Protein AF-A0AB37UJL6-F1 (afdb_monomer_lite)

Foldseek 3Di:
DDDDDDDDDDDPPPPPPPPPPVVVPPPDPPPPPPPDDALQWDWDADPQFTKIWHDDPNDIDIDTQRDGDDPVVVVVVVVLRVVSSVCRVVVVHDPVCPVSHDPVVVVVQFAFPLRVLVVVLVVCVVPDDPVVSVVSVVVSVLCCVQRPRPTPVPDDPVNVVVSVD

Radius of gyration: 30.18 Å; chains: 1; bounding box: 91×76×56 Å

Sequence (165 aa):
MVFQHKSLIARNRVATAQVNELNRSSQSISQSRKKALKGTVVVQVFKDRLRLCWSYGSKRYFLYIGLPDSKVNRGVAERKARQIEGDIATENFDSTLKKYKFDSQLERERKSVVCIFQQFTQERAKGLYARSLEKYETTLNYLTQYFKDKLADTISASCAEQFAK

Organism: NCBI:txid388085

Secondary structure (DSSP, 8-state):
-------------SSSSSTTSTTSTTS------PPPPTT--EEEEETTEEEEEEEETTEEEEEEEEEES-HHHHHHHHHHHHHHHHHHHTT---TT-GGGS-HHHHHHH--BHHHHHHHHHHHHHTTS-HHHHHHHHHHHHHHHHHHTT-BGGG--HHHHHHH--

pLDDT: mean 80.75, std 18.49, range [37.16, 94.81]

InterPro domains:
  IPR022000 Min27-like integrase, DNA-binding domain [PF12167] (43-101)

Structure (mmCIF, N/CA/C/O backbone):
data_AF-A0AB37UJL6-F1
#
_entry.id   AF-A0AB37UJL6-F1
#
loop_
_atom_site.group_PDB
_atom_site.id
_atom_site.type_symbol
_atom_site.label_atom_id
_atom_site.label_alt_id
_atom_site.label_comp_id
_atom_site.label_asym_id
_atom_site.label_entity_id
_atom_site.label_seq_id
_atom_site.pdbx_PDB_ins_code
_atom_site.Cartn_x
_atom_site.Cartn_y
_atom_site.Cartn_z
_atom_site.occupancy
_atom_site.B_iso_or_equiv
_atom_site.auth_seq_id
_atom_site.auth_comp_id
_atom_site.auth_asym_id
_atom_site.auth_atom_id
_atom_site.pdbx_PDB_model_num
ATOM 1 N N . MET A 1 1 ? -65.018 -59.806 -17.173 1.00 38.22 1 MET A N 1
ATOM 2 C CA . MET A 1 1 ? -63.589 -59.960 -16.815 1.00 38.22 1 MET A CA 1
ATOM 3 C C . MET A 1 1 ? -63.014 -58.554 -16.675 1.00 38.22 1 MET A C 1
ATOM 5 O O . MET A 1 1 ? -63.103 -57.802 -17.627 1.00 38.22 1 MET A O 1
ATOM 9 N N . VAL A 1 2 ? -62.882 -58.041 -15.451 1.00 37.16 2 VAL A N 1
ATOM 10 C CA . VAL A 1 2 ? -61.673 -58.072 -14.596 1.00 37.16 2 VAL A CA 1
ATOM 11 C C . VAL A 1 2 ? -60.709 -56.905 -14.901 1.00 37.16 2 VAL A C 1
ATOM 13 O O . VAL A 1 2 ? -60.009 -56.917 -15.899 1.00 37.16 2 VAL A O 1
ATOM 16 N N . PHE A 1 3 ? -60.731 -55.937 -13.972 1.00 37.31 3 PHE A N 1
ATOM 17 C CA . PHE A 1 3 ? -59.641 -55.140 -13.377 1.00 37.31 3 PHE A CA 1
ATOM 18 C C . PHE A 1 3 ? -58.730 -54.193 -14.200 1.00 37.31 3 PHE A C 1
ATOM 20 O O . PHE A 1 3 ? -57.859 -54.635 -14.930 1.00 37.31 3 PHE A O 1
ATOM 27 N N . GLN A 1 4 ? -58.858 -52.895 -13.848 1.00 44.44 4 GLN A N 1
ATOM 28 C CA . GLN A 1 4 ? -57.829 -51.900 -13.437 1.00 44.44 4 GLN A CA 1
ATOM 29 C C . GLN A 1 4 ? -56.700 -51.516 -14.429 1.00 44.44 4 GLN A C 1
ATOM 31 O O . GLN A 1 4 ? -56.234 -52.319 -15.213 1.00 44.44 4 GLN A O 1
ATOM 36 N N . HIS A 1 5 ? -56.175 -50.285 -14.487 1.00 42.31 5 HIS A N 1
ATOM 37 C CA . HIS A 1 5 ? -55.758 -49.374 -13.415 1.00 42.31 5 HIS A CA 1
ATOM 38 C C . HIS A 1 5 ? -55.411 -47.982 -14.005 1.00 42.31 5 HIS A C 1
ATOM 40 O O . HIS A 1 5 ? -55.100 -47.884 -15.191 1.00 42.31 5 HIS A O 1
ATOM 46 N N . LYS A 1 6 ? -55.285 -46.983 -13.112 1.00 46.12 6 LYS A N 1
ATOM 47 C CA . LYS A 1 6 ? -54.649 -45.640 -13.235 1.00 46.12 6 LYS A CA 1
ATOM 48 C C . LYS A 1 6 ? -55.629 -44.485 -13.452 1.00 46.12 6 LYS A C 1
ATOM 50 O O . LYS A 1 6 ? -56.458 -44.534 -14.341 1.00 46.12 6 LYS A O 1
ATOM 55 N N . SER A 1 7 ? -55.528 -43.342 -12.787 1.00 41.06 7 SER A N 1
ATOM 56 C 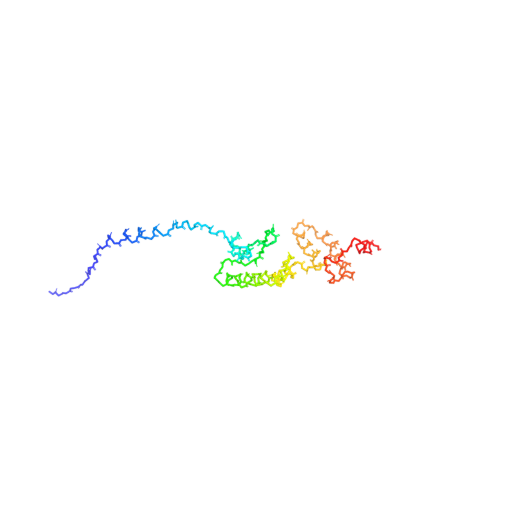CA . SER A 1 7 ? -54.903 -42.890 -11.538 1.00 41.06 7 SER A CA 1
ATOM 57 C C . SER A 1 7 ? -55.397 -41.446 -11.405 1.00 41.06 7 SER A C 1
ATOM 59 O O . SER A 1 7 ? -55.350 -40.701 -12.385 1.00 41.06 7 SER A O 1
ATOM 61 N N . LEU A 1 8 ? -55.880 -41.048 -10.227 1.00 46.72 8 LEU A N 1
ATOM 62 C CA . LEU A 1 8 ? -56.228 -39.658 -9.929 1.00 46.72 8 LEU A CA 1
ATOM 63 C C . LEU A 1 8 ? -54.998 -38.756 -10.103 1.00 46.72 8 LEU A C 1
ATOM 65 O O . LEU A 1 8 ? -53.947 -39.042 -9.533 1.00 46.72 8 LEU A O 1
ATOM 69 N N . ILE A 1 9 ? -55.161 -37.621 -10.786 1.00 42.00 9 ILE A N 1
ATOM 70 C CA . ILE A 1 9 ? -54.327 -36.434 -10.567 1.00 42.00 9 ILE A CA 1
ATOM 71 C C . ILE A 1 9 ? -55.268 -35.241 -10.408 1.00 42.00 9 ILE A C 1
ATOM 73 O O . ILE A 1 9 ? -55.771 -34.665 -11.374 1.00 42.00 9 ILE A O 1
ATOM 77 N N . ALA A 1 10 ? -55.525 -34.907 -9.145 1.00 43.66 10 ALA A N 1
ATOM 78 C CA . ALA A 1 10 ? -56.214 -33.700 -8.730 1.00 43.66 10 ALA A CA 1
ATOM 79 C C . ALA A 1 10 ? -55.375 -32.467 -9.102 1.00 43.66 10 ALA A C 1
ATOM 81 O O . ALA A 1 10 ? -54.202 -32.351 -8.743 1.00 43.66 10 ALA A O 1
ATOM 82 N N . ARG A 1 11 ? -55.987 -31.527 -9.822 1.00 42.25 11 ARG A N 1
ATOM 83 C CA . ARG A 1 11 ? -55.421 -30.206 -10.105 1.00 42.25 11 ARG A CA 1
ATOM 84 C C . ARG A 1 11 ? -55.653 -29.301 -8.891 1.00 42.25 11 ARG A C 1
ATOM 86 O O . ARG A 1 11 ? -56.693 -28.664 -8.804 1.00 42.25 11 ARG A O 1
ATOM 93 N N . ASN A 1 12 ? -54.683 -29.207 -7.985 1.00 43.31 12 ASN A N 1
ATOM 94 C CA . ASN A 1 12 ? -54.631 -28.123 -6.998 1.00 43.31 12 ASN A CA 1
ATOM 95 C C . ASN A 1 12 ? -53.780 -26.979 -7.560 1.00 43.31 12 ASN A C 1
ATOM 97 O O . ASN A 1 12 ? -52.555 -27.057 -7.592 1.00 43.31 12 ASN A O 1
ATOM 101 N N . ARG A 1 13 ? -54.442 -25.923 -8.047 1.00 50.03 13 ARG A N 1
ATOM 102 C CA . ARG A 1 13 ? -53.812 -24.762 -8.705 1.00 50.03 13 ARG A CA 1
ATOM 103 C C . ARG A 1 13 ? -54.098 -23.428 -7.998 1.00 50.03 13 ARG A C 1
ATOM 105 O O . ARG A 1 13 ? -54.091 -22.391 -8.646 1.00 50.03 13 ARG A O 1
ATOM 112 N N . VAL A 1 14 ? -54.362 -23.444 -6.687 1.00 51.28 14 VAL A N 1
ATOM 113 C CA . VAL A 1 14 ? -54.815 -22.241 -5.948 1.00 51.28 14 VAL A CA 1
ATOM 114 C C . VAL A 1 14 ? -54.067 -22.026 -4.617 1.00 51.28 14 VAL A C 1
ATOM 116 O O . VAL A 1 14 ? -54.573 -21.379 -3.716 1.00 51.28 14 VAL A O 1
ATOM 119 N N . ALA A 1 15 ? -52.843 -22.543 -4.464 1.00 48.94 15 ALA A N 1
ATOM 120 C CA . ALA A 1 15 ? -52.088 -22.436 -3.202 1.00 48.94 15 ALA A CA 1
ATOM 121 C C . ALA A 1 15 ? -50.688 -21.807 -3.339 1.00 48.94 15 ALA A C 1
ATOM 123 O O . ALA A 1 15 ? -49.821 -22.044 -2.505 1.00 48.94 15 ALA A O 1
ATOM 124 N N . THR A 1 16 ? -50.433 -21.014 -4.384 1.00 49.81 16 THR A N 1
ATOM 125 C CA . THR A 1 16 ? -49.113 -20.385 -4.610 1.00 49.81 16 THR A CA 1
ATOM 126 C C . THR A 1 16 ? -49.126 -18.857 -4.625 1.00 49.81 16 THR A C 1
ATOM 128 O O . THR A 1 16 ? -48.058 -18.255 -4.661 1.00 49.81 16 THR A O 1
ATOM 131 N N . ALA A 1 17 ? -50.293 -18.209 -4.534 1.00 45.34 17 ALA A N 1
ATOM 132 C CA . ALA A 1 17 ? -50.378 -16.745 -4.526 1.00 45.34 17 ALA A CA 1
ATOM 133 C C . ALA A 1 17 ? -50.240 -16.123 -3.120 1.00 45.34 17 ALA A C 1
ATOM 135 O O . ALA A 1 17 ? -49.715 -15.024 -2.997 1.00 45.34 17 ALA A O 1
ATOM 136 N N . GLN A 1 18 ? -50.628 -16.829 -2.049 1.00 46.03 18 GLN A N 1
ATOM 137 C CA . GLN A 1 18 ? -50.678 -16.238 -0.700 1.00 46.03 18 GLN A CA 1
ATOM 138 C C . GLN A 1 18 ? -49.332 -16.226 0.052 1.00 46.03 18 GLN A C 1
ATOM 140 O O . GLN A 1 18 ? -49.137 -15.428 0.963 1.00 46.03 18 GLN A O 1
ATOM 145 N N . VAL A 1 19 ? -48.381 -17.097 -0.304 1.00 48.69 19 VAL A N 1
ATOM 146 C CA . VAL A 1 19 ? -47.101 -17.233 0.428 1.00 48.69 19 VAL A CA 1
ATOM 147 C C . VAL A 1 19 ? -46.044 -16.197 0.032 1.00 48.69 19 VAL A C 1
ATOM 149 O O . VAL A 1 19 ? -45.060 -16.033 0.749 1.00 48.69 19 VAL A O 1
ATOM 152 N N . ASN A 1 20 ? -46.253 -15.450 -1.056 1.00 47.75 20 ASN A N 1
ATOM 153 C CA . ASN A 1 20 ? -45.293 -14.447 -1.533 1.00 47.75 20 ASN A CA 1
ATOM 154 C C . ASN A 1 20 ? -45.603 -13.004 -1.101 1.00 47.75 20 ASN A C 1
ATOM 156 O O . ASN A 1 20 ? -44.769 -12.124 -1.308 1.00 47.75 20 ASN A O 1
ATOM 160 N N . GLU A 1 21 ? -46.751 -12.743 -0.470 1.00 42.28 21 GLU A N 1
ATOM 161 C CA . GLU A 1 21 ? -47.113 -11.389 -0.016 1.00 42.28 21 GLU A CA 1
ATOM 162 C C . GLU A 1 21 ? -46.669 -11.083 1.422 1.00 42.28 21 GLU A C 1
ATOM 164 O O . GLU A 1 21 ? -46.465 -9.921 1.767 1.00 42.28 21 GLU A O 1
ATOM 169 N N . LEU A 1 22 ? -46.391 -12.100 2.244 1.00 46.00 22 LEU A N 1
ATOM 170 C CA . LEU A 1 22 ? -45.929 -11.908 3.627 1.00 46.00 22 LEU A CA 1
ATOM 171 C C . LEU A 1 22 ? -44.408 -11.737 3.770 1.00 46.00 22 LEU A C 1
ATOM 173 O O . LEU A 1 22 ? -43.944 -11.386 4.850 1.00 46.00 22 LEU A O 1
ATOM 177 N N . ASN A 1 23 ? -43.625 -11.932 2.701 1.00 44.19 23 ASN A N 1
ATOM 178 C CA . ASN A 1 23 ? -42.162 -11.777 2.742 1.00 44.19 23 ASN A CA 1
ATOM 179 C C . ASN A 1 23 ? -41.667 -10.440 2.150 1.00 44.19 23 ASN A C 1
ATOM 181 O O . ASN A 1 23 ? -40.465 -10.210 2.020 1.00 44.19 23 ASN A O 1
ATOM 185 N N . ARG A 1 24 ? -42.591 -9.539 1.780 1.00 40.50 24 ARG A N 1
ATOM 186 C CA . ARG A 1 24 ? -42.279 -8.208 1.221 1.00 40.50 24 ARG A CA 1
ATOM 187 C C . ARG A 1 24 ? -42.282 -7.090 2.268 1.00 40.50 24 ARG A C 1
ATOM 189 O O . ARG A 1 24 ? -41.814 -5.990 1.994 1.00 40.50 24 ARG A O 1
ATOM 196 N N . SER A 1 25 ? -42.766 -7.369 3.475 1.00 41.66 25 SER A N 1
ATOM 197 C CA . SER A 1 25 ? -42.945 -6.394 4.558 1.00 41.66 25 SER A CA 1
ATOM 198 C C . SER A 1 25 ? -41.727 -6.229 5.480 1.00 41.66 25 SER A C 1
ATOM 200 O O . SER A 1 25 ? -41.786 -5.447 6.424 1.00 41.66 25 SER A O 1
ATOM 202 N N . SER A 1 26 ? -40.596 -6.897 5.219 1.00 46.03 26 SER A N 1
ATOM 203 C CA . SER A 1 26 ? -39.416 -6.833 6.107 1.00 46.03 26 SER A CA 1
ATOM 204 C C . SER A 1 26 ? -38.272 -5.924 5.637 1.00 46.03 26 SER A C 1
ATOM 206 O O . SER A 1 26 ? -37.231 -5.881 6.290 1.00 46.03 26 SER A O 1
ATOM 208 N N . GLN A 1 27 ? -38.427 -5.155 4.556 1.00 47.75 27 GLN A N 1
ATOM 209 C CA . GLN A 1 27 ? -37.384 -4.228 4.093 1.00 47.75 27 GLN A CA 1
ATOM 210 C C . GLN A 1 27 ? -37.860 -2.773 4.069 1.00 47.75 27 GLN A C 1
ATOM 212 O O . GLN A 1 27 ? -38.206 -2.247 3.023 1.00 47.75 27 GLN A O 1
ATOM 217 N N . SER A 1 28 ? -37.826 -2.120 5.234 1.00 44.53 28 SER A N 1
ATOM 218 C CA . SER A 1 28 ? -37.094 -0.857 5.450 1.00 44.53 28 SER A CA 1
ATOM 219 C C . SER A 1 28 ? -37.380 -0.315 6.856 1.00 44.53 28 SER A C 1
ATOM 221 O O . SER A 1 28 ? -38.003 0.731 7.030 1.00 44.53 28 SER A O 1
ATOM 223 N N . ILE A 1 29 ? -36.896 -0.997 7.898 1.00 45.62 29 ILE A N 1
ATOM 224 C CA . ILE A 1 29 ? -36.683 -0.304 9.173 1.00 45.62 29 ILE A CA 1
ATOM 225 C C . ILE A 1 29 ? -35.499 0.628 8.915 1.00 45.62 29 ILE A C 1
ATOM 227 O O . ILE A 1 29 ? -34.339 0.217 8.973 1.00 45.62 29 ILE A O 1
ATOM 231 N N . SER A 1 30 ? -35.791 1.880 8.565 1.00 49.62 30 SER A N 1
ATOM 232 C CA . SER A 1 30 ? -34.822 2.968 8.565 1.00 49.62 30 SER A CA 1
ATOM 233 C C . SER A 1 30 ? -34.400 3.207 10.013 1.00 49.62 30 SER A C 1
ATOM 235 O O . SER A 1 30 ? -34.898 4.112 10.682 1.00 49.62 30 SER A O 1
ATOM 237 N N . GLN A 1 31 ? -33.521 2.348 10.535 1.00 54.97 31 GLN A N 1
ATOM 238 C CA . GLN A 1 31 ? -32.873 2.599 11.809 1.00 54.97 31 GLN A CA 1
ATOM 239 C C . GLN A 1 31 ? -32.147 3.932 11.660 1.00 54.97 31 GLN A C 1
ATOM 241 O O . GLN A 1 31 ? -31.222 4.067 10.851 1.00 54.97 31 GLN A O 1
ATOM 246 N N . SER A 1 32 ? -32.619 4.938 12.398 1.00 51.38 32 SER A N 1
ATOM 247 C CA . SER A 1 32 ? -31.922 6.205 12.527 1.00 51.38 32 SER A CA 1
ATOM 248 C C . SER A 1 32 ? -30.484 5.869 12.907 1.00 51.38 32 SER A C 1
ATOM 250 O O . SER A 1 32 ? -30.228 5.184 13.900 1.00 51.38 32 SER A O 1
ATOM 252 N N . ARG A 1 33 ? -29.530 6.238 12.044 1.00 60.53 33 ARG A N 1
ATOM 253 C CA . ARG A 1 33 ? -28.120 5.926 12.277 1.00 60.53 33 ARG A CA 1
ATOM 254 C C . ARG A 1 33 ? -27.698 6.706 13.512 1.00 60.53 33 ARG A C 1
ATOM 256 O O . ARG A 1 33 ? -27.346 7.881 13.407 1.00 60.53 33 ARG A O 1
ATOM 263 N N . LYS A 1 34 ? -27.767 6.069 14.685 1.00 64.69 34 LYS A N 1
ATOM 264 C CA . LYS A 1 34 ? -27.159 6.597 15.902 1.00 64.69 34 LYS A CA 1
ATOM 265 C C . LYS A 1 34 ? -25.710 6.899 15.541 1.00 64.69 34 LYS A C 1
ATOM 267 O O . LYS A 1 34 ? -25.009 6.041 15.001 1.00 64.69 34 LYS A O 1
ATOM 272 N N . LYS A 1 35 ? -25.309 8.159 15.718 1.00 61.75 35 LYS A N 1
ATOM 273 C CA . LYS A 1 35 ? -23.949 8.598 15.410 1.00 61.75 35 LYS A CA 1
ATOM 274 C C . LYS A 1 35 ? -23.004 7.705 16.210 1.00 61.75 35 LYS A C 1
ATOM 276 O O . LYS A 1 35 ? -23.192 7.554 17.414 1.00 61.75 35 LYS A O 1
ATOM 281 N N . ALA A 1 36 ? -22.054 7.077 15.522 1.00 64.44 36 ALA A N 1
ATOM 282 C CA . ALA A 1 36 ? -21.058 6.244 16.175 1.00 64.44 36 ALA A C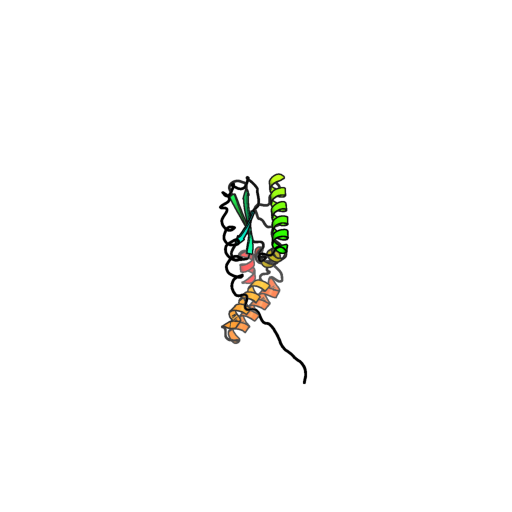A 1
ATOM 283 C C . ALA A 1 36 ? -20.345 7.074 17.251 1.00 64.44 36 ALA A C 1
ATOM 285 O O . ALA A 1 36 ? -20.045 8.253 17.027 1.00 64.44 36 ALA A O 1
ATOM 286 N N . LEU A 1 37 ? -20.128 6.470 18.418 1.00 68.19 37 LEU A N 1
ATOM 287 C CA . LEU A 1 37 ? -19.415 7.109 19.517 1.00 68.19 37 LEU A CA 1
ATOM 288 C C . LEU A 1 37 ? -17.983 7.441 19.063 1.00 68.19 37 LEU A C 1
ATOM 290 O O . LEU A 1 37 ? -17.438 6.837 18.134 1.00 68.19 37 LEU A O 1
ATOM 294 N N . LYS A 1 38 ? -17.374 8.456 19.682 1.00 70.50 38 LYS A N 1
ATOM 295 C CA . LYS A 1 38 ? -16.006 8.875 19.351 1.00 70.50 38 LYS A CA 1
ATOM 296 C C . LYS A 1 38 ? -15.060 7.683 19.556 1.00 70.50 38 LYS A C 1
ATOM 298 O O . LYS A 1 38 ? -15.063 7.092 20.627 1.00 70.50 38 LYS A O 1
ATOM 303 N N . GLY A 1 39 ? -14.276 7.336 18.534 1.00 77.44 39 GLY A N 1
ATOM 304 C CA . GLY A 1 39 ? -13.354 6.194 18.572 1.00 77.44 39 GLY A CA 1
ATOM 305 C C . GLY A 1 39 ? -13.932 4.846 18.124 1.00 77.44 39 GLY A C 1
ATOM 306 O O . GLY A 1 39 ? -13.153 3.918 17.951 1.00 77.44 39 GLY A O 1
ATOM 307 N N . THR A 1 40 ? -15.241 4.728 17.862 1.00 88.69 40 THR A N 1
ATOM 308 C CA . THR A 1 40 ? -15.828 3.485 17.323 1.00 88.69 40 THR A CA 1
ATOM 309 C C . THR A 1 40 ? -15.421 3.264 15.867 1.00 88.69 40 THR A C 1
ATOM 311 O O . THR A 1 40 ? -15.532 4.172 15.031 1.00 88.69 40 THR A O 1
ATOM 314 N N . VAL A 1 41 ? -15.004 2.039 15.548 1.00 93.19 41 VAL A N 1
ATOM 315 C CA . VAL A 1 41 ? -14.556 1.642 14.212 1.00 93.19 41 VAL A CA 1
ATOM 316 C C . VAL A 1 41 ? -15.633 0.825 13.518 1.00 93.19 41 VAL A C 1
ATOM 318 O O . VAL A 1 41 ? -15.969 -0.289 13.907 1.00 93.19 41 VAL A O 1
ATOM 321 N N . VAL A 1 42 ? -16.175 1.378 12.434 1.00 93.56 42 VAL A N 1
ATOM 322 C CA . VAL A 1 42 ? -17.262 0.752 11.678 1.00 93.56 42 VAL A CA 1
ATOM 323 C C . VAL A 1 42 ? -16.703 0.002 10.475 1.00 93.56 42 VAL A C 1
ATOM 325 O O . VAL A 1 42 ? -15.969 0.572 9.665 1.00 93.56 42 VAL A O 1
ATOM 328 N N . VAL A 1 43 ? -17.105 -1.261 10.322 1.00 94.12 43 VAL A N 1
ATOM 329 C CA . VAL A 1 43 ? -16.869 -2.049 9.106 1.00 94.12 43 VAL A CA 1
ATOM 330 C C . VAL A 1 43 ? -17.921 -1.672 8.060 1.00 94.12 43 VAL A C 1
ATOM 332 O O . VAL A 1 43 ? -19.121 -1.820 8.283 1.00 94.12 43 VAL A O 1
ATOM 335 N N . GLN A 1 44 ? -17.477 -1.179 6.909 1.00 93.06 44 GLN A N 1
ATOM 336 C CA . GLN A 1 44 ? -18.315 -0.773 5.785 1.00 93.06 44 GLN A CA 1
ATOM 337 C C . GLN A 1 44 ? -17.899 -1.522 4.515 1.00 93.06 44 GLN A C 1
ATOM 339 O O . GLN A 1 44 ? -16.717 -1.767 4.287 1.00 93.06 44 GLN A O 1
ATOM 344 N N . VAL A 1 45 ? -18.862 -1.830 3.648 1.00 92.69 45 VAL A N 1
ATOM 345 C CA . VAL A 1 45 ? -18.591 -2.315 2.288 1.00 92.69 45 VAL A CA 1
ATOM 346 C C . VAL A 1 45 ? -18.498 -1.120 1.336 1.00 92.69 45 VAL A C 1
ATOM 348 O O . VAL A 1 45 ? -19.370 -0.249 1.329 1.00 92.69 45 VAL A O 1
ATOM 351 N N . PHE A 1 46 ? -17.437 -1.059 0.536 1.00 91.38 46 PHE A N 1
ATOM 352 C CA . PHE A 1 46 ? -17.231 -0.056 -0.505 1.00 91.38 46 PHE A CA 1
ATOM 353 C C . PHE A 1 46 ? -16.688 -0.730 -1.765 1.00 91.38 46 PHE A C 1
ATOM 355 O O . PHE A 1 46 ? -15.609 -1.318 -1.721 1.00 91.38 46 PHE A O 1
ATOM 362 N N . LYS A 1 47 ? -17.419 -0.627 -2.886 1.00 89.75 47 LYS A N 1
ATOM 363 C CA . LYS A 1 47 ? -17.084 -1.305 -4.156 1.00 89.75 47 LYS A CA 1
ATOM 364 C C . LYS A 1 47 ? -16.784 -2.801 -3.945 1.00 89.75 47 LYS A C 1
ATOM 366 O O . LYS A 1 47 ? -15.696 -3.267 -4.273 1.00 89.75 47 LYS A O 1
ATOM 371 N N . ASP A 1 48 ? -17.710 -3.497 -3.281 1.00 89.12 48 ASP A N 1
ATOM 372 C CA . ASP A 1 48 ? -17.640 -4.933 -2.947 1.00 89.12 48 ASP A CA 1
ATOM 373 C C . ASP A 1 48 ? -16.448 -5.363 -2.076 1.00 89.12 48 ASP A C 1
ATOM 375 O O . ASP A 1 48 ? -16.161 -6.551 -1.927 1.00 89.12 48 ASP A O 1
ATOM 379 N N . ARG A 1 49 ? -15.752 -4.402 -1.457 1.00 92.12 49 ARG A N 1
ATOM 380 C CA . ARG A 1 49 ? -14.606 -4.642 -0.573 1.00 92.12 49 ARG A CA 1
ATOM 381 C C . ARG A 1 49 ? -14.839 -4.059 0.810 1.00 92.12 49 ARG A C 1
ATOM 383 O O . ARG A 1 49 ? -15.466 -3.012 0.966 1.00 92.12 49 ARG A O 1
ATOM 390 N N . LEU A 1 50 ? -14.287 -4.717 1.822 1.00 94.12 50 LEU A N 1
ATOM 391 C CA . LEU A 1 50 ? -14.375 -4.268 3.208 1.00 94.12 50 LEU A CA 1
ATOM 392 C C . LEU A 1 50 ? -13.420 -3.095 3.480 1.00 94.12 50 LEU A C 1
ATOM 394 O O . LEU A 1 50 ? -12.237 -3.113 3.115 1.00 94.12 50 LEU A O 1
ATOM 398 N N . ARG A 1 51 ? -13.948 -2.077 4.160 1.00 94.38 51 ARG A N 1
ATOM 399 C CA . ARG A 1 51 ? -13.252 -0.865 4.599 1.00 94.38 51 ARG A CA 1
ATOM 400 C C . ARG A 1 51 ? -13.632 -0.541 6.041 1.00 94.38 51 ARG A C 1
ATOM 402 O O . ARG A 1 51 ? -14.806 -0.563 6.391 1.00 94.38 51 ARG A O 1
ATOM 409 N N . LEU A 1 52 ? -12.649 -0.184 6.855 1.00 94.69 52 LEU A N 1
ATOM 410 C CA . LEU A 1 52 ? -12.854 0.354 8.196 1.00 94.69 52 LEU A CA 1
ATOM 411 C C . LEU A 1 52 ? -12.949 1.878 8.135 1.00 94.69 52 LEU A C 1
ATOM 413 O O . LEU A 1 52 ? -12.148 2.524 7.455 1.00 94.69 52 LEU A O 1
ATOM 417 N N . CYS A 1 53 ? -13.918 2.441 8.850 1.00 93.81 53 CYS A N 1
ATOM 418 C CA . CYS A 1 53 ? -14.198 3.874 8.903 1.00 93.81 53 CYS A CA 1
ATOM 419 C C . CYS A 1 53 ? -14.330 4.323 10.363 1.00 93.81 53 CYS A C 1
ATOM 421 O O . CYS A 1 53 ? -15.168 3.785 11.088 1.00 93.81 53 CYS A O 1
ATOM 423 N N . TRP A 1 54 ? -13.563 5.332 10.780 1.00 94.00 54 TRP A N 1
ATOM 424 C CA . TRP A 1 54 ? -13.660 5.900 12.130 1.00 94.00 54 TRP A CA 1
ATOM 425 C C . TRP A 1 54 ? -13.189 7.354 12.180 1.00 94.00 54 TRP A C 1
ATOM 427 O O . TRP A 1 54 ? -12.641 7.886 11.210 1.00 94.00 54 TRP A O 1
ATOM 437 N N . SER A 1 55 ? -13.414 7.999 13.322 1.00 91.06 55 SER A N 1
ATOM 438 C CA . SER A 1 55 ? -12.918 9.344 13.612 1.00 91.06 55 SER A CA 1
ATOM 439 C C . SER A 1 55 ? -12.139 9.339 14.922 1.00 91.06 55 SER A C 1
ATOM 441 O O . SER A 1 55 ? -12.634 8.846 15.936 1.00 91.06 55 SER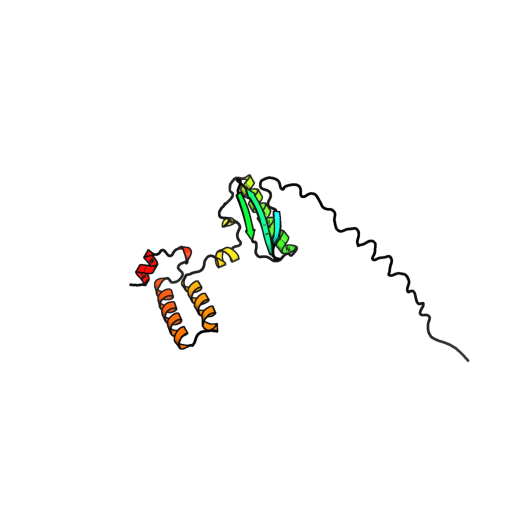 A O 1
ATOM 443 N N . TYR A 1 56 ? -10.948 9.933 14.906 1.00 90.19 56 TYR A N 1
ATOM 444 C CA . TYR A 1 56 ? -10.082 10.086 16.074 1.00 90.19 56 TYR A CA 1
ATOM 445 C C . TYR A 1 56 ? -9.317 11.415 15.983 1.00 90.19 56 TYR A C 1
ATOM 447 O O . TYR A 1 56 ? -8.869 11.795 14.904 1.00 90.19 56 TYR A O 1
ATOM 455 N N . GLY A 1 57 ? -9.214 12.158 17.091 1.00 86.56 57 GLY A N 1
ATOM 456 C CA . GLY A 1 57 ? -8.485 13.438 17.131 1.00 86.56 57 GLY A CA 1
ATOM 457 C C . GLY A 1 57 ? -8.926 14.464 16.074 1.00 86.56 57 GLY A C 1
ATOM 458 O O . GLY A 1 57 ? -8.085 15.045 15.397 1.00 86.56 57 GLY A O 1
ATOM 459 N N . SER A 1 58 ? -10.238 14.630 15.864 1.00 86.75 58 SER A N 1
ATOM 460 C CA . SER A 1 58 ? -10.818 15.531 14.845 1.00 86.75 58 SER A CA 1
ATOM 461 C C . SER A 1 58 ? -10.445 15.208 13.387 1.00 86.75 58 SER A C 1
ATOM 463 O O . SER A 1 58 ? -10.762 15.982 12.487 1.00 86.75 58 SER A O 1
ATOM 465 N N . LYS A 1 59 ? -9.834 14.045 13.126 1.00 90.38 59 LYS A N 1
ATOM 466 C CA . LYS A 1 59 ? -9.534 13.531 11.784 1.00 90.38 59 LYS A CA 1
ATOM 467 C C . LYS A 1 59 ? -10.358 12.279 11.495 1.00 90.38 59 LYS A C 1
ATOM 469 O O . LYS A 1 59 ? -10.633 11.471 12.385 1.00 90.38 59 LYS A O 1
ATOM 474 N N . ARG A 1 60 ? -10.764 12.125 10.233 1.00 91.88 60 ARG A N 1
ATOM 475 C CA . ARG A 1 60 ? -11.482 10.943 9.745 1.00 91.88 60 ARG A CA 1
ATOM 476 C C . ARG A 1 60 ? -10.499 9.998 9.065 1.00 91.88 60 ARG A C 1
ATOM 478 O O . ARG A 1 60 ? -9.768 10.420 8.173 1.00 91.88 60 ARG A O 1
ATOM 485 N N . TYR A 1 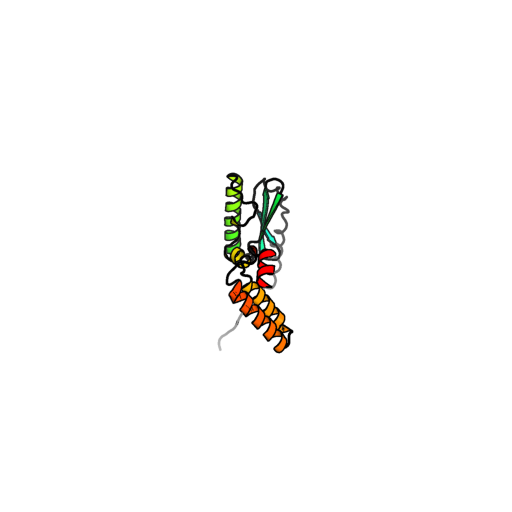61 ? -10.522 8.734 9.464 1.00 93.94 61 TYR A N 1
ATOM 486 C CA . TYR A 1 61 ? -9.632 7.700 8.951 1.00 93.94 61 TYR A CA 1
ATOM 487 C C . TYR A 1 61 ? -10.410 6.651 8.164 1.00 93.94 61 TYR A C 1
ATOM 489 O O . TYR A 1 61 ? -11.569 6.334 8.457 1.00 93.94 61 TYR A O 1
ATOM 497 N N . PHE A 1 62 ? -9.733 6.109 7.156 1.00 94.06 62 PHE A N 1
ATOM 498 C CA . PHE A 1 62 ? -10.226 5.029 6.320 1.00 94.06 62 PHE A CA 1
ATOM 499 C C . PHE A 1 62 ? -9.111 4.005 6.137 1.00 94.06 62 PHE A C 1
ATOM 501 O O . PHE A 1 62 ? -8.012 4.365 5.719 1.00 94.06 62 PHE A O 1
ATOM 508 N N . LEU A 1 63 ? -9.405 2.733 6.393 1.00 93.06 63 LEU A N 1
ATOM 509 C CA . LEU A 1 63 ? -8.479 1.635 6.121 1.00 93.06 63 LEU A CA 1
ATOM 510 C C . LEU A 1 63 ? -9.158 0.601 5.232 1.00 93.06 63 LEU A C 1
ATOM 512 O O . LEU A 1 63 ? -10.156 -0.007 5.612 1.00 93.06 63 LEU A O 1
ATOM 516 N N . TYR A 1 64 ? -8.617 0.405 4.034 1.00 92.12 64 TYR A N 1
ATOM 517 C CA . TYR A 1 64 ? -9.070 -0.645 3.131 1.00 92.12 64 TYR A CA 1
ATOM 518 C C . TYR A 1 64 ? -8.424 -1.966 3.534 1.00 92.12 64 TYR A C 1
ATOM 520 O O . TYR A 1 64 ? -7.206 -2.056 3.614 1.00 92.12 64 TYR A O 1
ATOM 528 N N . ILE A 1 65 ? -9.247 -2.984 3.770 1.00 89.50 65 ILE A N 1
ATOM 529 C CA . ILE A 1 65 ? -8.787 -4.342 4.100 1.00 89.50 65 ILE A CA 1
ATOM 530 C C . ILE A 1 65 ? -8.509 -5.122 2.806 1.00 89.50 65 ILE A C 1
ATOM 532 O O . ILE A 1 65 ? -7.719 -6.058 2.786 1.00 89.50 65 ILE A O 1
ATOM 536 N N . GLY A 1 66 ? -9.149 -4.732 1.699 1.00 83.56 66 GLY A N 1
ATOM 537 C CA . GLY A 1 66 ? -8.936 -5.342 0.386 1.00 83.56 66 GLY A CA 1
ATOM 538 C C . GLY A 1 66 ? -9.615 -6.702 0.204 1.00 83.56 66 GLY A C 1
ATOM 539 O O . GLY A 1 66 ? -9.602 -7.223 -0.909 1.00 83.56 66 GLY A O 1
ATOM 540 N N . LEU A 1 67 ? -10.258 -7.239 1.245 1.00 87.56 67 LEU A N 1
ATOM 541 C CA . LEU A 1 67 ? -11.017 -8.487 1.198 1.00 87.56 67 LEU A CA 1
ATOM 542 C C . LEU A 1 67 ? -12.449 -8.261 0.675 1.00 87.56 67 LEU A C 1
ATOM 544 O O . LEU A 1 67 ? -13.051 -7.232 1.007 1.00 87.56 67 LEU A O 1
ATOM 548 N N . PRO A 1 68 ? -13.007 -9.203 -0.112 1.00 91.75 68 PRO A N 1
ATOM 549 C CA . PRO A 1 68 ? -14.407 -9.158 -0.528 1.00 91.75 68 PRO A CA 1
ATOM 550 C C . PRO A 1 68 ? -15.348 -9.369 0.666 1.00 91.75 68 PRO A C 1
ATOM 552 O O . PRO A 1 68 ? -14.955 -9.997 1.658 1.00 91.75 68 PRO A O 1
ATOM 555 N N . ASP A 1 69 ? -16.585 -8.869 0.579 1.00 91.44 69 ASP A N 1
ATOM 556 C CA . ASP A 1 69 ? -17.585 -9.083 1.636 1.00 91.44 69 ASP A CA 1
ATOM 557 C C . ASP A 1 69 ? -17.974 -10.567 1.714 1.00 91.44 69 ASP A C 1
ATOM 559 O O . ASP A 1 69 ? -18.555 -11.148 0.804 1.00 91.44 69 ASP A O 1
ATOM 563 N N . SER A 1 70 ? -17.591 -11.197 2.818 1.00 93.69 70 SER A N 1
ATOM 564 C CA . SER A 1 70 ? -17.913 -12.575 3.175 1.00 93.69 70 SER A CA 1
ATOM 565 C C . SER A 1 70 ? -17.947 -12.653 4.693 1.00 93.69 70 SER A C 1
ATOM 567 O O . SER A 1 70 ? -17.231 -11.908 5.365 1.00 93.69 70 SER A O 1
ATOM 569 N N . LYS A 1 71 ? -18.742 -13.565 5.260 1.00 92.38 71 LYS A N 1
ATOM 570 C CA . LYS A 1 71 ? -18.894 -13.708 6.718 1.00 92.38 71 LYS A CA 1
ATOM 571 C C . LYS A 1 71 ? -17.544 -13.887 7.426 1.00 92.38 71 LYS A C 1
ATOM 573 O O . LYS A 1 71 ? -17.305 -13.271 8.461 1.00 92.38 71 LYS A O 1
ATOM 578 N N . VAL A 1 72 ? -16.645 -14.675 6.835 1.00 93.94 72 VAL A N 1
ATOM 579 C CA . VAL A 1 72 ? -15.293 -14.912 7.370 1.00 93.94 72 VAL A CA 1
ATOM 580 C C . VAL A 1 72 ? -14.452 -13.635 7.309 1.00 93.94 72 VAL A C 1
ATOM 582 O O . VAL A 1 72 ? -13.875 -13.218 8.311 1.00 93.94 72 VAL A O 1
ATOM 585 N N . ASN A 1 73 ? -14.444 -12.964 6.156 1.00 93.12 73 ASN A N 1
ATOM 586 C CA . ASN A 1 73 ? -13.674 -11.736 5.942 1.00 93.12 73 ASN A CA 1
ATOM 587 C C . ASN A 1 73 ? -14.178 -10.579 6.810 1.00 93.12 73 ASN A C 1
ATOM 589 O O . ASN A 1 73 ? -13.381 -9.770 7.282 1.00 93.12 73 ASN A O 1
ATOM 593 N N . ARG A 1 74 ? -15.488 -10.524 7.071 1.00 93.50 74 ARG A N 1
ATOM 594 C CA . ARG A 1 74 ? -16.091 -9.564 7.996 1.00 93.50 74 ARG A CA 1
ATOM 595 C C . ARG A 1 74 ? -15.617 -9.809 9.427 1.00 93.50 74 ARG A C 1
ATOM 597 O O . ARG A 1 74 ? -15.234 -8.854 10.088 1.00 93.50 74 ARG A O 1
ATOM 604 N N . GLY A 1 75 ? -15.507 -11.065 9.863 1.00 94.31 75 GLY A N 1
ATOM 605 C CA . GLY A 1 75 ? -14.902 -11.400 11.157 1.00 94.31 75 GLY A CA 1
ATOM 606 C C . GLY A 1 75 ? -13.431 -10.967 11.271 1.00 94.31 75 GLY A C 1
ATOM 607 O O . GLY A 1 75 ? -13.008 -10.461 12.312 1.00 94.31 75 GLY A O 1
ATOM 608 N N . VAL A 1 76 ? -12.650 -11.096 10.193 1.00 93.25 76 VAL A N 1
ATOM 609 C CA . VAL A 1 76 ? -11.267 -10.579 10.137 1.00 93.25 76 VAL A CA 1
ATOM 610 C C . VAL A 1 76 ? -11.248 -9.048 10.216 1.00 93.25 76 VAL A C 1
ATOM 612 O O . VAL A 1 76 ? -10.448 -8.477 10.962 1.00 93.25 76 VAL A O 1
ATOM 615 N N . ALA A 1 77 ? -12.151 -8.381 9.493 1.00 94.31 77 ALA A N 1
ATOM 616 C CA . ALA A 1 77 ? -12.303 -6.930 9.520 1.00 94.31 77 ALA A CA 1
ATOM 617 C C . ALA A 1 77 ? -12.675 -6.408 10.911 1.00 94.31 77 ALA A C 1
ATOM 619 O O . ALA A 1 77 ? -12.063 -5.461 11.396 1.00 94.31 77 ALA A O 1
ATOM 620 N N . GLU A 1 78 ? -13.628 -7.057 11.576 1.00 94.56 78 GLU A N 1
ATOM 621 C CA . GLU A 1 78 ? -14.045 -6.731 12.940 1.00 94.56 78 GLU A CA 1
ATOM 622 C C . GLU A 1 78 ? -12.914 -6.929 13.947 1.00 94.56 78 GLU A C 1
ATOM 624 O O . GLU A 1 78 ? -12.738 -6.110 14.845 1.00 94.56 78 GLU A O 1
ATOM 629 N N . ARG A 1 79 ? -12.099 -7.980 13.794 1.00 94.31 79 ARG A N 1
ATOM 630 C CA . ARG A 1 79 ? -10.923 -8.180 14.652 1.00 94.31 79 ARG A CA 1
ATOM 631 C C . ARG A 1 79 ? -9.945 -7.009 14.539 1.00 94.31 79 ARG A C 1
ATOM 633 O O . ARG A 1 79 ? -9.464 -6.520 15.556 1.00 94.31 79 ARG A O 1
ATOM 640 N N . LYS A 1 80 ? -9.680 -6.539 13.315 1.00 94.06 80 LYS A N 1
ATOM 641 C CA . LYS A 1 80 ? -8.848 -5.349 13.074 1.00 94.06 80 LYS A CA 1
ATOM 642 C C . LYS A 1 80 ? -9.506 -4.069 13.592 1.00 94.06 80 LYS A C 1
ATOM 644 O O . LYS A 1 80 ? -8.810 -3.226 14.146 1.00 94.06 80 LYS A O 1
ATOM 649 N N . ALA A 1 81 ? -10.827 -3.947 13.472 1.00 94.81 81 ALA A N 1
ATOM 650 C CA . ALA A 1 81 ? -11.578 -2.835 14.046 1.00 94.81 81 ALA A CA 1
ATOM 651 C C . ALA A 1 81 ? -11.389 -2.763 15.569 1.00 94.81 81 ALA A C 1
ATOM 653 O O . ALA A 1 81 ? -10.965 -1.727 16.069 1.00 94.81 81 ALA A O 1
ATOM 654 N N . ARG A 1 82 ? -11.564 -3.885 16.282 1.00 94.69 82 ARG A N 1
ATOM 655 C CA . ARG A 1 82 ? -11.343 -3.964 17.738 1.00 94.69 82 ARG A CA 1
ATOM 656 C C . ARG A 1 82 ? -9.901 -3.662 18.138 1.00 94.69 82 ARG A C 1
ATOM 658 O O . ARG A 1 82 ? -9.679 -3.040 19.169 1.00 94.69 82 ARG A O 1
ATOM 665 N N . GLN A 1 83 ? -8.922 -4.078 17.328 1.00 94.44 83 GLN A N 1
ATOM 666 C CA . GLN A 1 83 ? -7.515 -3.732 17.555 1.00 94.44 83 GLN A CA 1
ATOM 667 C C . GLN A 1 83 ? -7.316 -2.207 17.547 1.00 94.44 83 GLN A C 1
ATOM 669 O O . GLN A 1 83 ? -6.688 -1.668 18.452 1.00 94.44 83 GLN A O 1
ATOM 674 N N . ILE A 1 84 ? -7.890 -1.516 16.558 1.00 94.25 84 ILE A N 1
ATOM 675 C CA . ILE A 1 84 ? -7.819 -0.053 16.451 1.00 94.25 84 ILE A CA 1
ATOM 676 C C . ILE A 1 84 ? -8.567 0.619 17.609 1.00 94.25 84 ILE A C 1
ATOM 678 O O . ILE A 1 84 ? -8.061 1.582 18.174 1.00 94.25 84 ILE A O 1
ATOM 682 N N . GLU A 1 85 ? -9.749 0.120 17.976 1.00 94.12 85 GLU A N 1
ATOM 683 C CA . GLU A 1 85 ? -10.519 0.641 19.116 1.00 94.12 85 GLU A CA 1
ATOM 684 C C . GLU A 1 85 ? -9.734 0.527 20.429 1.00 94.12 85 GLU A C 1
ATOM 686 O O . GLU A 1 85 ? -9.686 1.489 21.194 1.00 94.12 85 GLU A O 1
ATOM 691 N N . GLY A 1 86 ? -9.069 -0.609 20.660 1.00 93.81 86 GLY A N 1
ATOM 692 C CA . GLY A 1 86 ? -8.190 -0.806 21.813 1.00 93.81 86 GLY A CA 1
ATOM 693 C C . GLY A 1 86 ? -7.006 0.161 21.817 1.00 93.81 86 GLY A C 1
ATOM 694 O O . GLY A 1 86 ? -6.765 0.829 22.817 1.00 93.81 86 GLY A O 1
ATOM 695 N N . ASP A 1 87 ? -6.319 0.313 20.682 1.00 93.31 87 ASP A N 1
ATOM 696 C CA . ASP A 1 87 ? -5.189 1.243 20.564 1.00 93.31 87 ASP A CA 1
ATOM 697 C C . ASP A 1 87 ? -5.613 2.715 20.734 1.00 93.31 87 ASP A C 1
ATOM 699 O O . ASP A 1 87 ? -4.849 3.516 21.271 1.00 93.31 87 ASP A O 1
ATOM 703 N N . ILE A 1 88 ? -6.835 3.080 20.328 1.00 92.62 88 ILE A N 1
ATOM 704 C CA . ILE A 1 88 ? -7.423 4.401 20.601 1.00 92.62 88 ILE A CA 1
ATOM 705 C C . ILE A 1 88 ? -7.689 4.582 22.099 1.00 92.62 88 ILE A C 1
ATOM 707 O O . ILE A 1 88 ? -7.400 5.649 22.635 1.00 92.62 88 ILE A O 1
ATOM 711 N N . ALA A 1 89 ? -8.226 3.562 22.773 1.00 91.00 89 ALA A N 1
ATOM 712 C CA . ALA A 1 89 ? -8.522 3.618 24.205 1.00 91.00 89 ALA A CA 1
ATOM 713 C C . ALA A 1 89 ? -7.253 3.710 25.072 1.00 91.00 89 ALA A C 1
ATOM 715 O O . ALA A 1 89 ? -7.287 4.324 26.133 1.00 91.00 89 ALA A O 1
ATOM 716 N N . THR A 1 90 ? -6.140 3.125 24.619 1.00 91.81 90 THR A N 1
ATOM 717 C CA . THR A 1 90 ? -4.829 3.171 25.296 1.00 91.81 90 THR A CA 1
ATOM 718 C C . THR A 1 90 ? -3.932 4.313 24.792 1.00 91.81 90 THR A C 1
ATOM 720 O O . THR A 1 90 ? -2.758 4.363 25.136 1.00 91.81 90 THR A O 1
ATOM 723 N N . GLU A 1 91 ? -4.443 5.213 23.945 1.00 88.56 91 GLU A N 1
ATOM 724 C CA . GLU A 1 91 ? -3.686 6.325 23.336 1.00 88.56 91 GLU A CA 1
ATOM 725 C C . GLU A 1 91 ? -2.451 5.905 22.501 1.00 88.56 91 GLU A C 1
ATOM 727 O O . GLU A 1 91 ? -1.671 6.745 22.059 1.00 88.56 91 GLU A O 1
ATOM 732 N N . ASN A 1 92 ? -2.309 4.617 22.177 1.00 91.25 92 ASN A N 1
ATOM 733 C CA . ASN A 1 92 ? -1.224 4.047 21.366 1.00 91.25 92 ASN A CA 1
ATOM 734 C C . ASN A 1 92 ? -1.588 3.966 19.867 1.00 91.25 92 ASN A C 1
ATOM 736 O O . ASN A 1 92 ? -1.145 3.081 19.124 1.00 91.25 92 ASN A O 1
ATOM 740 N N . PHE A 1 93 ? -2.469 4.855 19.412 1.00 91.38 93 PHE A N 1
ATOM 741 C CA . PHE A 1 93 ? -2.988 4.821 18.053 1.00 91.38 93 PHE A CA 1
ATOM 742 C C . PHE A 1 93 ? -1.953 5.317 17.030 1.00 91.38 93 PHE A C 1
ATOM 744 O O . PHE A 1 93 ? -1.621 6.501 16.970 1.00 91.38 93 PHE A O 1
ATOM 751 N N . ASP A 1 94 ? -1.511 4.418 16.146 1.00 91.00 94 ASP A N 1
ATOM 752 C CA . ASP A 1 94 ? -0.677 4.768 14.991 1.00 91.00 94 ASP A CA 1
ATOM 753 C C . ASP A 1 94 ? -1.480 5.495 13.893 1.00 91.00 94 ASP A C 1
ATOM 755 O O . ASP A 1 94 ? -2.199 4.883 13.095 1.00 91.00 94 ASP A O 1
ATOM 759 N N . SER A 1 95 ? -1.302 6.816 13.804 1.00 88.81 95 SER A N 1
ATOM 760 C CA . SER A 1 95 ? -1.935 7.654 12.774 1.00 88.81 95 SER A CA 1
ATOM 761 C C . SER A 1 95 ? -1.464 7.370 11.340 1.00 88.81 95 SER A C 1
ATOM 763 O O . SER A 1 95 ? -2.177 7.711 10.395 1.00 88.81 95 SER A O 1
ATOM 765 N N . THR A 1 96 ? -0.310 6.715 11.153 1.00 89.19 96 THR A N 1
ATOM 766 C CA . THR A 1 96 ? 0.202 6.339 9.821 1.00 89.19 96 THR A CA 1
ATOM 767 C C . THR A 1 96 ? -0.505 5.113 9.241 1.00 89.19 96 THR A C 1
ATOM 769 O O . THR A 1 96 ? -0.345 4.798 8.060 1.00 89.19 96 THR A O 1
ATOM 772 N N . LEU A 1 97 ? -1.302 4.425 10.067 1.00 90.50 97 LEU A N 1
ATOM 773 C CA . LEU A 1 97 ? -2.022 3.189 9.765 1.00 90.50 97 LEU A CA 1
ATOM 774 C C . LEU A 1 97 ? -1.135 1.996 9.376 1.00 90.50 97 LEU A C 1
ATOM 776 O O . LEU A 1 97 ? -1.672 0.928 9.067 1.00 90.50 97 LEU A O 1
ATOM 780 N N . LYS A 1 98 ? 0.197 2.138 9.394 1.00 87.19 98 LYS A N 1
ATOM 781 C CA . LYS A 1 98 ? 1.138 1.091 8.969 1.00 87.19 98 LYS A CA 1
ATOM 782 C C . LYS A 1 98 ? 0.991 -0.158 9.835 1.00 87.19 98 LYS A C 1
ATOM 784 O O . LYS A 1 98 ? 0.970 -1.256 9.288 1.00 87.19 98 LYS A O 1
ATOM 789 N N . LYS A 1 99 ? 0.773 0.013 11.144 1.00 89.31 99 LYS A N 1
ATOM 790 C CA . LYS A 1 99 ? 0.532 -1.080 12.108 1.00 89.31 99 LYS A CA 1
ATOM 791 C C . LYS A 1 99 ? -0.695 -1.943 11.776 1.00 89.31 99 LYS A C 1
ATOM 793 O O . LYS A 1 99 ? -0.740 -3.125 12.113 1.00 89.31 99 LYS A O 1
ATOM 798 N N . TYR A 1 100 ? -1.719 -1.358 11.155 1.00 91.06 100 TYR A N 1
ATOM 799 C CA . TYR A 1 100 ? -3.018 -2.017 10.974 1.00 91.06 100 TYR A CA 1
ATOM 800 C C . TYR A 1 100 ? -3.194 -2.665 9.602 1.00 91.06 100 TYR A C 1
ATOM 802 O O . TYR A 1 100 ? -4.106 -3.481 9.435 1.00 91.06 100 TYR A O 1
ATOM 810 N N . LYS A 1 101 ? -2.336 -2.325 8.632 1.00 88.75 101 LYS A N 1
ATOM 811 C CA . LYS A 1 101 ? -2.317 -2.954 7.307 1.00 88.75 101 LYS A CA 1
ATOM 812 C C . LYS A 1 101 ? -1.939 -4.435 7.419 1.00 88.75 101 LYS A C 1
ATOM 814 O O . LYS A 1 101 ? -1.290 -4.857 8.371 1.00 88.75 101 LYS A O 1
ATOM 819 N N . PHE A 1 102 ? -2.378 -5.233 6.449 1.00 86.19 102 PHE A N 1
ATOM 820 C CA . PHE A 1 102 ? -1.906 -6.612 6.315 1.00 86.19 102 PHE A CA 1
ATOM 821 C C . PHE A 1 102 ? -0.486 -6.628 5.764 1.00 86.19 102 PHE A C 1
ATOM 823 O O . PHE A 1 102 ? -0.158 -5.797 4.916 1.00 86.19 102 PHE A O 1
ATOM 830 N N . ASP A 1 103 ? 0.304 -7.626 6.155 1.00 81.50 103 ASP A N 1
ATOM 831 C CA . ASP A 1 103 ? 1.665 -7.811 5.641 1.00 81.50 103 ASP A CA 1
ATOM 832 C C . ASP A 1 103 ? 1.661 -7.891 4.115 1.00 81.50 103 ASP A C 1
ATOM 834 O O . ASP A 1 103 ? 2.390 -7.166 3.457 1.00 81.50 103 ASP A O 1
ATOM 838 N N . SER A 1 104 ? 0.710 -8.615 3.517 1.00 79.88 104 SER A N 1
ATOM 839 C CA . SER A 1 104 ? 0.546 -8.668 2.057 1.00 79.88 104 SER A CA 1
ATOM 840 C C . SER A 1 104 ? 0.319 -7.300 1.394 1.00 79.88 104 SER A C 1
ATOM 842 O O . SER A 1 104 ? 0.595 -7.125 0.207 1.00 79.88 104 SER A O 1
ATOM 844 N N . GLN A 1 105 ? -0.251 -6.336 2.123 1.00 80.62 105 GLN A N 1
ATOM 845 C CA . GLN A 1 105 ? -0.414 -4.967 1.638 1.00 80.62 105 GLN A CA 1
ATOM 846 C C . GLN A 1 105 ? 0.868 -4.156 1.841 1.00 80.62 105 GLN A C 1
ATOM 848 O O . GLN A 1 105 ? 1.240 -3.401 0.947 1.00 80.62 105 GLN A O 1
ATOM 853 N N . LEU A 1 106 ? 1.554 -4.337 2.970 1.00 79.62 106 LEU A N 1
ATOM 854 C CA . LEU A 1 106 ? 2.849 -3.710 3.224 1.00 79.62 106 LEU A CA 1
ATOM 855 C C . LEU A 1 106 ? 3.900 -4.175 2.208 1.00 79.62 106 LEU A C 1
ATOM 857 O O . LEU A 1 106 ? 4.580 -3.336 1.632 1.00 79.62 106 LEU A O 1
ATOM 861 N N . GLU A 1 107 ? 3.960 -5.468 1.898 1.00 79.56 107 GLU A N 1
ATOM 862 C CA . GLU A 1 107 ? 4.853 -6.032 0.876 1.00 79.56 107 GLU A CA 1
ATOM 863 C C . GLU A 1 107 ? 4.537 -5.502 -0.529 1.00 79.56 107 GLU A C 1
ATOM 865 O O . GLU A 1 107 ? 5.428 -5.276 -1.343 1.00 79.56 107 GLU A O 1
ATOM 870 N N . ARG A 1 108 ? 3.261 -5.222 -0.826 1.00 79.00 108 ARG A N 1
ATOM 871 C CA . ARG A 1 108 ? 2.884 -4.590 -2.100 1.00 79.00 108 ARG A CA 1
ATOM 872 C C . ARG A 1 108 ? 3.408 -3.158 -2.215 1.00 79.00 108 ARG A C 1
ATOM 874 O O . ARG A 1 108 ? 3.689 -2.716 -3.328 1.00 79.00 108 ARG A O 1
ATOM 881 N N . GLU A 1 109 ? 3.466 -2.441 -1.098 1.00 79.94 109 GLU A N 1
ATOM 882 C CA . GLU A 1 109 ? 3.973 -1.068 -1.017 1.00 79.94 109 GLU A CA 1
ATOM 883 C C . GLU A 1 109 ? 5.516 -1.057 -1.000 1.00 79.94 109 GLU A C 1
ATOM 885 O O . GLU A 1 109 ? 6.132 -0.207 -1.637 1.00 79.94 109 GLU A O 1
ATOM 890 N N . ARG A 1 110 ? 6.147 -2.052 -0.365 1.00 84.50 110 ARG A N 1
ATOM 891 C CA . ARG A 1 110 ? 7.606 -2.214 -0.260 1.00 84.50 110 ARG A CA 1
ATOM 892 C C . ARG A 1 110 ? 8.205 -2.903 -1.486 1.00 84.50 110 ARG A C 1
ATOM 894 O O . ARG A 1 110 ? 8.678 -4.033 -1.414 1.00 84.50 110 ARG A O 1
ATOM 901 N N . LYS A 1 111 ? 8.223 -2.212 -2.623 1.00 88.56 111 LYS A N 1
ATOM 902 C CA . LYS A 1 111 ? 8.888 -2.724 -3.832 1.00 88.56 111 LYS A CA 1
ATOM 903 C C . LYS A 1 111 ? 10.300 -2.173 -3.991 1.00 88.56 111 LYS A C 1
ATOM 905 O O . LYS A 1 111 ? 10.553 -0.988 -3.760 1.00 88.56 111 LYS A O 1
ATOM 910 N N . SER A 1 112 ? 11.215 -3.037 -4.430 1.00 92.94 112 SER A N 1
ATOM 911 C CA . SER A 1 112 ? 12.538 -2.612 -4.882 1.00 92.94 112 SER A CA 1
ATOM 912 C C . SER A 1 112 ? 12.437 -1.862 -6.209 1.00 92.94 112 SER A C 1
ATOM 914 O O . SER A 1 112 ? 11.505 -2.066 -6.993 1.00 92.94 112 SER A O 1
ATOM 916 N N . VAL A 1 113 ? 13.410 -0.999 -6.486 1.00 91.94 113 VAL A N 1
ATOM 917 C CA . VAL A 1 113 ? 13.432 -0.234 -7.745 1.00 91.94 113 VAL A CA 1
ATOM 918 C C . VAL A 1 113 ? 13.578 -1.128 -8.964 1.00 91.94 113 VAL A C 1
ATOM 920 O O . VAL A 1 113 ? 12.914 -0.893 -9.973 1.00 91.94 113 VAL A O 1
ATOM 923 N N . VAL A 1 114 ? 14.349 -2.206 -8.836 1.00 93.38 114 VAL A N 1
ATOM 924 C CA . VAL A 1 114 ? 14.467 -3.240 -9.867 1.00 93.38 114 VAL A CA 1
ATOM 925 C C . VAL A 1 114 ? 13.101 -3.866 -10.155 1.00 93.38 114 VAL A C 1
ATOM 927 O O . VAL A 1 114 ? 12.692 -3.931 -11.312 1.00 93.38 114 VAL A O 1
ATOM 930 N N . CYS A 1 115 ? 12.345 -4.237 -9.115 1.00 93.00 115 CYS A N 1
ATOM 931 C CA . CYS A 1 115 ? 11.011 -4.822 -9.269 1.00 93.00 115 CYS A CA 1
ATOM 932 C C . CYS A 1 115 ? 10.025 -3.851 -9.941 1.00 93.00 115 CYS A C 1
ATOM 934 O O . CYS A 1 115 ? 9.272 -4.248 -10.833 1.00 93.00 115 CYS A O 1
ATOM 936 N N . ILE A 1 116 ? 10.045 -2.569 -9.558 1.00 92.88 116 ILE A N 1
ATOM 937 C CA . ILE A 1 116 ? 9.191 -1.540 -10.174 1.00 92.88 116 ILE A CA 1
ATOM 938 C C . ILE A 1 116 ? 9.533 -1.370 -11.656 1.00 92.88 116 ILE A C 1
ATOM 940 O O . ILE A 1 116 ? 8.627 -1.342 -12.492 1.00 92.88 116 ILE A O 1
ATOM 944 N N . PHE A 1 117 ? 10.822 -1.280 -11.993 1.00 93.81 117 PHE A N 1
ATOM 945 C CA . PHE A 1 117 ? 11.257 -1.103 -13.377 1.00 93.81 117 PHE A CA 1
ATOM 946 C C . PHE A 1 117 ? 10.938 -2.333 -14.232 1.00 93.81 117 PHE A C 1
ATOM 948 O O . PHE A 1 117 ? 10.431 -2.199 -15.342 1.00 93.81 117 PHE A O 1
ATOM 955 N N . GLN A 1 118 ? 11.132 -3.536 -13.693 1.00 93.38 118 GLN A N 1
ATOM 956 C CA . GLN A 1 118 ? 10.748 -4.778 -14.360 1.00 93.38 118 GLN A CA 1
ATOM 957 C C . GLN A 1 118 ? 9.239 -4.829 -14.640 1.00 93.38 118 GLN A C 1
ATOM 959 O O . GLN A 1 118 ? 8.835 -5.141 -15.761 1.00 93.38 118 GLN A O 1
ATOM 964 N N . GLN A 1 119 ? 8.402 -4.473 -13.658 1.00 93.19 119 GLN A N 1
ATOM 965 C CA . GLN A 1 119 ? 6.949 -4.408 -13.841 1.00 93.19 119 GLN A CA 1
ATOM 966 C C . GLN A 1 119 ? 6.564 -3.381 -14.920 1.00 93.19 119 GLN A C 1
ATOM 968 O O . GLN A 1 119 ? 5.686 -3.641 -15.743 1.00 93.19 119 GLN A O 1
ATOM 973 N N . PHE A 1 120 ? 7.234 -2.227 -14.948 1.00 92.88 120 PHE A N 1
ATOM 974 C CA . PHE A 1 120 ? 7.046 -1.226 -15.997 1.00 92.88 120 PHE A CA 1
ATOM 975 C C . PHE A 1 120 ? 7.396 -1.780 -17.385 1.00 92.88 120 PHE A C 1
ATOM 977 O O . PHE A 1 120 ? 6.597 -1.646 -18.313 1.00 92.88 120 PHE A O 1
ATOM 984 N N . THR A 1 121 ? 8.545 -2.444 -17.526 1.00 92.56 121 THR A N 1
ATOM 985 C CA . THR A 1 121 ? 8.984 -3.035 -18.799 1.00 92.56 121 THR A CA 1
ATOM 986 C C . THR A 1 121 ? 8.003 -4.099 -19.291 1.00 92.56 121 THR A C 1
ATOM 988 O O . THR A 1 121 ? 7.656 -4.100 -20.469 1.00 92.56 121 THR A O 1
ATOM 991 N N . GLN A 1 122 ? 7.476 -4.944 -18.397 1.00 92.38 122 GLN A N 1
ATOM 992 C CA . GLN A 1 122 ? 6.462 -5.954 -18.736 1.00 92.38 122 GLN A CA 1
ATOM 993 C C . GLN A 1 122 ? 5.166 -5.335 -19.276 1.00 92.38 122 GLN A C 1
ATOM 995 O O . GLN A 1 122 ? 4.603 -5.825 -20.255 1.00 92.38 122 GLN A O 1
ATOM 1000 N N . GLU A 1 123 ? 4.691 -4.243 -18.673 1.00 92.81 123 GLU A N 1
ATOM 1001 C CA . GLU A 1 123 ? 3.503 -3.539 -19.167 1.00 92.81 123 GLU A CA 1
ATOM 1002 C C . GLU A 1 123 ? 3.753 -2.869 -20.524 1.00 92.81 123 GLU A C 1
ATOM 1004 O O . GLU A 1 123 ? 2.889 -2.895 -21.402 1.00 92.81 123 GLU A O 1
ATOM 1009 N N . ARG A 1 124 ? 4.951 -2.312 -20.736 1.00 89.62 124 ARG A N 1
ATOM 1010 C CA . ARG A 1 124 ? 5.328 -1.670 -22.005 1.00 89.62 124 ARG A CA 1
ATOM 1011 C C . ARG A 1 124 ? 5.605 -2.664 -23.131 1.00 89.62 124 ARG A C 1
ATOM 1013 O O . ARG A 1 124 ? 5.326 -2.341 -24.284 1.00 89.62 124 ARG A O 1
ATOM 1020 N N . ALA A 1 125 ? 6.063 -3.874 -22.821 1.00 90.69 125 ALA A N 1
ATOM 1021 C CA . ALA A 1 125 ? 6.319 -4.926 -23.805 1.00 90.69 125 ALA A CA 1
ATOM 1022 C C . ALA A 1 125 ? 5.094 -5.310 -24.640 1.00 90.69 125 ALA A C 1
ATOM 1024 O O . ALA A 1 125 ? 5.247 -5.712 -25.788 1.00 90.69 125 ALA A O 1
ATOM 1025 N N . LYS A 1 126 ? 3.879 -5.096 -24.122 1.00 91.00 126 LYS A N 1
ATOM 1026 C CA . LYS A 1 126 ? 2.626 -5.367 -24.845 1.00 91.00 126 LYS A CA 1
ATOM 1027 C C . LYS A 1 126 ? 2.449 -4.526 -26.119 1.00 91.00 126 LYS A C 1
ATOM 1029 O O . LYS A 1 126 ? 1.658 -4.906 -26.974 1.00 91.00 126 LYS A O 1
ATOM 1034 N N . GLY A 1 127 ? 3.136 -3.387 -26.237 1.00 88.44 127 GLY A N 1
ATOM 1035 C CA . GLY A 1 127 ? 2.966 -2.446 -27.352 1.00 88.44 127 GLY A CA 1
ATOM 1036 C C . GLY A 1 127 ? 4.266 -1.946 -27.978 1.00 88.44 127 GLY A C 1
ATOM 1037 O O . GLY A 1 127 ? 4.228 -0.984 -28.743 1.00 88.44 127 GLY A O 1
ATOM 1038 N N . LEU A 1 128 ? 5.413 -2.542 -27.644 1.00 89.44 128 LEU A N 1
ATOM 1039 C CA . LEU A 1 128 ? 6.721 -2.111 -28.137 1.00 89.44 128 LEU A CA 1
ATOM 1040 C C . LEU A 1 128 ? 7.392 -3.184 -28.992 1.00 89.44 128 LEU A C 1
ATOM 1042 O O . LEU A 1 128 ? 7.239 -4.379 -28.768 1.00 89.44 128 LEU A O 1
ATOM 1046 N N . TYR A 1 129 ? 8.179 -2.727 -29.964 1.00 88.19 129 TYR A N 1
ATOM 1047 C CA . TYR A 1 129 ? 9.000 -3.595 -30.798 1.00 88.19 129 TYR A CA 1
ATOM 1048 C C . TYR A 1 129 ? 10.174 -4.188 -30.001 1.00 88.19 129 TYR A C 1
ATOM 1050 O O . TYR A 1 129 ? 10.743 -3.509 -29.142 1.00 88.19 129 TYR A O 1
ATOM 1058 N N . ALA A 1 130 ? 10.588 -5.415 -30.333 1.00 87.00 130 ALA A N 1
ATOM 1059 C CA . ALA A 1 130 ? 11.622 -6.168 -29.612 1.00 87.00 130 ALA A CA 1
ATOM 1060 C C . ALA A 1 130 ? 12.935 -5.384 -29.411 1.00 87.00 130 ALA A C 1
ATOM 1062 O O . ALA A 1 130 ? 13.449 -5.311 -28.302 1.00 87.00 130 ALA A O 1
ATOM 1063 N N . ARG A 1 131 ? 13.412 -4.672 -30.440 1.00 89.62 131 ARG A N 1
ATOM 1064 C CA . ARG A 1 131 ? 14.629 -3.836 -30.348 1.00 89.62 131 ARG A CA 1
ATOM 1065 C C . ARG A 1 131 ? 14.526 -2.705 -29.312 1.00 89.62 131 ARG A C 1
ATOM 1067 O O . ARG A 1 131 ? 15.532 -2.255 -28.774 1.00 89.62 131 ARG A O 1
ATOM 1074 N N . SER A 1 132 ? 13.323 -2.205 -29.036 1.00 87.12 132 SER A N 1
ATOM 1075 C CA . SER A 1 132 ? 13.121 -1.220 -27.967 1.00 87.12 132 SER A CA 1
ATOM 1076 C C . SER A 1 132 ? 13.151 -1.876 -26.586 1.00 87.12 132 SER A C 1
ATOM 1078 O O . SER A 1 132 ? 13.553 -1.223 -25.627 1.00 87.12 132 SER A O 1
ATOM 1080 N N . LEU A 1 133 ? 12.771 -3.154 -26.484 1.00 90.38 133 LEU A N 1
ATOM 1081 C CA . LEU A 1 133 ? 12.827 -3.925 -25.241 1.00 90.38 133 LEU A CA 1
ATOM 1082 C C . LEU A 1 133 ? 14.253 -4.239 -24.807 1.00 90.38 133 LEU A C 1
ATOM 1084 O O . LEU A 1 133 ? 14.559 -4.053 -23.632 1.00 90.38 133 LEU A O 1
ATOM 1088 N N . GLU A 1 134 ? 15.139 -4.558 -25.749 1.00 91.62 134 GLU A N 1
ATOM 1089 C CA . GLU A 1 134 ? 16.571 -4.776 -25.482 1.00 91.62 134 GLU A CA 1
ATOM 1090 C C . GLU A 1 134 ? 17.208 -3.602 -24.709 1.00 91.62 134 GLU A C 1
ATOM 1092 O O . GLU A 1 134 ? 18.023 -3.794 -23.803 1.00 91.62 134 GLU A O 1
ATOM 1097 N N . LYS A 1 135 ? 16.792 -2.359 -25.002 1.00 91.25 135 LYS A N 1
ATOM 1098 C CA . LYS A 1 135 ? 17.259 -1.168 -24.271 1.00 91.25 135 LYS A CA 1
ATOM 1099 C C . LYS A 1 135 ? 16.815 -1.185 -22.808 1.00 91.25 135 LYS A C 1
ATOM 1101 O O . LYS A 1 135 ? 17.624 -0.910 -21.926 1.00 91.25 135 LYS A O 1
ATOM 1106 N N . TYR A 1 136 ? 15.551 -1.522 -22.545 1.00 92.38 136 TYR A N 1
ATOM 1107 C CA . TYR A 1 136 ? 15.033 -1.613 -21.178 1.00 92.38 136 TYR A CA 1
ATOM 1108 C C . TYR A 1 136 ? 15.669 -2.768 -20.405 1.00 92.38 136 TYR A C 1
ATOM 1110 O O . TYR A 1 136 ? 15.974 -2.602 -19.228 1.00 92.38 136 TYR A O 1
ATOM 1118 N N . GLU A 1 137 ? 15.920 -3.907 -21.050 1.00 92.00 137 GLU A N 1
ATOM 1119 C CA . GLU A 1 137 ? 16.642 -5.031 -20.440 1.00 92.00 137 GLU A CA 1
ATOM 1120 C C . GLU A 1 137 ? 18.070 -4.633 -20.052 1.00 92.00 137 GLU A C 1
ATOM 1122 O O . GLU A 1 137 ? 18.523 -4.914 -18.941 1.00 92.00 137 GLU A O 1
ATOM 1127 N N . THR A 1 138 ? 18.749 -3.883 -20.921 1.00 93.62 138 THR A N 1
ATOM 1128 C CA . THR A 1 138 ? 20.089 -3.355 -20.645 1.00 93.62 138 THR A CA 1
ATOM 1129 C C . THR A 1 138 ? 20.077 -2.408 -19.437 1.00 93.62 138 THR A C 1
ATOM 1131 O O . THR A 1 138 ? 20.876 -2.568 -18.514 1.00 93.62 138 THR A O 1
ATOM 1134 N N . THR A 1 139 ? 19.134 -1.458 -19.376 1.00 91.81 139 THR A N 1
ATOM 1135 C CA . THR A 1 139 ? 18.972 -0.571 -18.207 1.00 91.81 139 THR A CA 1
ATOM 1136 C C . THR A 1 139 ? 18.624 -1.350 -16.936 1.00 91.81 139 THR A C 1
ATOM 1138 O O . THR A 1 139 ? 19.153 -1.043 -15.868 1.00 91.81 139 THR A O 1
ATOM 1141 N N . LEU A 1 140 ? 17.775 -2.379 -17.038 1.00 93.06 140 LEU A N 1
ATOM 1142 C CA . LEU A 1 140 ? 17.406 -3.236 -15.911 1.00 93.06 140 LEU A CA 1
ATOM 1143 C C . LEU A 1 140 ? 18.630 -3.964 -15.338 1.00 93.06 140 LEU A C 1
ATOM 1145 O O . LEU A 1 140 ? 18.761 -4.042 -14.116 1.00 93.06 140 LEU A O 1
ATOM 1149 N N . ASN A 1 141 ? 19.552 -4.434 -16.183 1.00 94.06 141 ASN A N 1
ATOM 1150 C CA . ASN A 1 141 ? 20.804 -5.041 -15.724 1.00 94.06 141 ASN A CA 1
ATOM 1151 C C . ASN A 1 141 ? 21.652 -4.059 -14.903 1.00 94.06 141 ASN A C 1
ATOM 1153 O O . ASN A 1 141 ? 22.084 -4.406 -13.802 1.00 94.06 141 ASN A O 1
ATOM 1157 N N . TYR A 1 142 ? 21.831 -2.821 -15.372 1.00 93.38 142 TYR A N 1
ATOM 1158 C CA . TYR A 1 142 ? 22.567 -1.801 -14.614 1.00 93.38 142 TYR A CA 1
ATOM 1159 C C . TYR A 1 142 ? 21.884 -1.450 -13.288 1.00 93.38 142 TYR A C 1
ATOM 1161 O O . TYR A 1 142 ? 22.543 -1.367 -12.249 1.00 93.38 142 TYR A O 1
ATOM 1169 N N . LEU A 1 143 ? 20.554 -1.313 -13.293 1.00 92.12 143 LEU A N 1
ATOM 1170 C CA . LEU A 1 143 ? 19.779 -1.083 -12.072 1.00 92.12 143 LEU A CA 1
ATOM 1171 C C . LEU A 1 143 ? 19.940 -2.237 -11.077 1.00 92.12 143 LEU A C 1
ATOM 1173 O O . LEU A 1 143 ? 20.099 -1.998 -9.881 1.00 92.12 143 LEU A O 1
ATOM 1177 N N . THR A 1 144 ? 19.946 -3.476 -11.569 1.00 93.12 144 THR A N 1
ATOM 1178 C CA . THR A 1 144 ? 20.117 -4.675 -10.740 1.00 93.12 144 THR A CA 1
ATOM 1179 C C . THR A 1 144 ? 21.496 -4.708 -10.089 1.00 93.12 144 THR A C 1
ATOM 1181 O O . THR A 1 144 ? 21.605 -4.993 -8.899 1.00 93.12 144 THR A O 1
ATOM 1184 N N . GLN A 1 145 ? 22.548 -4.349 -10.826 1.00 92.06 145 GLN A N 1
ATOM 1185 C CA . GLN A 1 145 ? 23.911 -4.311 -10.290 1.00 92.06 145 GLN A CA 1
ATOM 1186 C C . GLN A 1 145 ? 24.098 -3.207 -9.238 1.00 92.06 145 GLN A C 1
ATOM 1188 O O . GLN A 1 145 ? 24.692 -3.457 -8.185 1.00 92.06 145 GLN A O 1
ATOM 1193 N N . TYR A 1 146 ? 23.578 -2.004 -9.499 1.00 92.19 146 TYR A N 1
ATOM 1194 C CA . TYR A 1 146 ? 23.798 -0.838 -8.639 1.00 92.19 146 TYR A CA 1
ATOM 1195 C C . TYR A 1 146 ? 22.854 -0.790 -7.427 1.00 92.19 146 TYR A C 1
ATOM 1197 O O . TYR A 1 146 ? 23.290 -0.602 -6.286 1.00 92.19 146 TYR A O 1
ATOM 1205 N N . PHE A 1 147 ? 21.546 -0.956 -7.654 1.00 89.94 147 PHE A N 1
ATOM 1206 C CA . PHE A 1 147 ? 20.533 -0.833 -6.602 1.00 89.94 147 PHE A CA 1
ATOM 1207 C C . PHE A 1 147 ? 20.208 -2.160 -5.919 1.00 89.94 147 PHE A C 1
ATOM 1209 O O . PHE A 1 147 ? 19.817 -2.126 -4.752 1.00 89.94 147 PHE A O 1
ATOM 1216 N N . LYS A 1 148 ? 20.409 -3.307 -6.583 1.00 88.56 148 LYS A N 1
ATOM 1217 C CA . LYS A 1 148 ? 20.076 -4.640 -6.048 1.00 88.56 148 LYS A CA 1
ATOM 1218 C C . LYS A 1 148 ? 18.637 -4.650 -5.503 1.00 88.56 148 LYS A C 1
ATOM 1220 O O . LYS A 1 148 ? 17.709 -4.276 -6.214 1.00 88.56 148 LYS A O 1
ATOM 1225 N N . ASP A 1 149 ? 18.460 -4.961 -4.220 1.00 87.00 149 ASP A N 1
ATOM 1226 C CA . ASP A 1 149 ? 17.159 -5.010 -3.544 1.00 87.00 149 ASP A CA 1
ATOM 1227 C C . ASP A 1 149 ? 16.804 -3.728 -2.773 1.00 87.00 149 ASP A C 1
ATOM 1229 O O . ASP A 1 149 ? 15.942 -3.740 -1.891 1.00 87.00 149 ASP A O 1
ATOM 1233 N N . LYS A 1 150 ? 17.445 -2.591 -3.082 1.00 89.56 150 LYS A N 1
ATOM 1234 C CA . LYS A 1 150 ? 17.100 -1.309 -2.448 1.00 89.56 150 LYS A CA 1
ATOM 1235 C C . LYS A 1 150 ? 15.637 -0.945 -2.716 1.00 89.56 150 LYS A C 1
ATOM 1237 O O . LYS A 1 150 ? 15.162 -0.954 -3.856 1.00 89.56 150 LYS A O 1
ATOM 1242 N N . LEU A 1 151 ? 14.937 -0.590 -1.640 1.00 91.00 151 LEU A N 1
ATOM 1243 C CA . LEU A 1 151 ? 13.540 -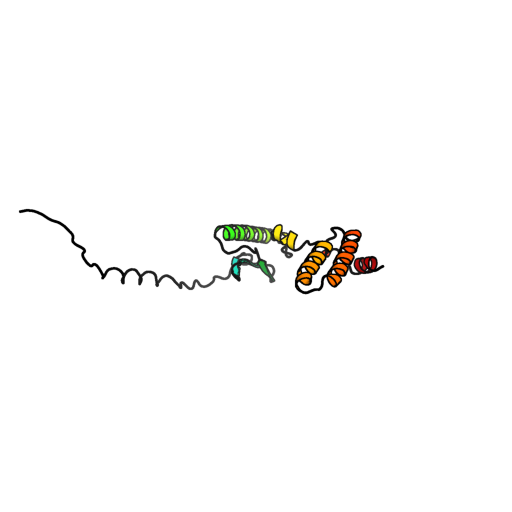0.165 -1.671 1.00 91.00 151 LEU A CA 1
ATOM 1244 C C . LEU A 1 151 ? 13.399 1.196 -2.347 1.00 91.00 151 LEU A C 1
ATOM 1246 O O . LEU A 1 151 ? 14.211 2.095 -2.117 1.00 91.00 151 LEU A O 1
ATOM 1250 N N . ALA A 1 152 ? 12.327 1.369 -3.116 1.00 88.56 152 ALA A N 1
ATOM 1251 C CA . ALA A 1 152 ? 12.049 2.618 -3.819 1.00 88.56 152 ALA A CA 1
ATOM 1252 C C . ALA A 1 152 ? 11.958 3.828 -2.881 1.00 88.56 152 ALA A C 1
ATOM 1254 O O . ALA A 1 152 ? 12.529 4.874 -3.176 1.00 88.56 152 ALA A O 1
ATOM 1255 N N . ASP A 1 153 ? 11.347 3.647 -1.709 1.00 87.94 153 ASP A N 1
ATOM 1256 C CA . ASP A 1 153 ? 11.179 4.700 -0.700 1.00 87.94 153 ASP A CA 1
ATOM 1257 C C . ASP A 1 153 ? 12.508 5.242 -0.146 1.00 87.94 153 ASP A C 1
ATOM 1259 O O . ASP A 1 153 ? 12.543 6.319 0.443 1.00 87.94 153 ASP A O 1
ATOM 1263 N N . THR A 1 154 ? 13.606 4.496 -0.307 1.00 89.88 154 THR A N 1
ATOM 1264 C CA . THR A 1 154 ? 14.927 4.868 0.230 1.00 89.88 154 THR A CA 1
ATOM 1265 C C . THR A 1 154 ? 15.789 5.648 -0.757 1.00 89.88 154 THR A C 1
ATOM 1267 O O . THR A 1 154 ? 16.848 6.151 -0.379 1.00 89.88 154 THR A O 1
ATOM 1270 N N . ILE A 1 155 ? 15.367 5.757 -2.019 1.00 89.88 155 ILE A N 1
ATOM 1271 C CA . ILE A 1 155 ? 16.165 6.403 -3.061 1.00 89.88 155 ILE A CA 1
ATOM 1272 C C . ILE A 1 155 ? 15.904 7.907 -3.062 1.00 89.88 155 ILE A C 1
ATOM 1274 O O . ILE A 1 155 ? 14.796 8.367 -3.326 1.00 89.88 155 ILE A O 1
ATOM 1278 N N . SER A 1 156 ? 16.961 8.677 -2.807 1.00 92.38 156 SER A N 1
ATOM 1279 C CA . SER A 1 156 ? 16.959 10.134 -2.940 1.00 92.38 156 SER A CA 1
ATOM 1280 C C . SER A 1 156 ? 17.466 10.572 -4.319 1.00 92.38 156 SER A C 1
ATOM 1282 O O . SER A 1 156 ? 18.101 9.799 -5.040 1.00 92.38 156 SER A O 1
ATOM 1284 N N . ALA A 1 157 ? 17.241 11.843 -4.672 1.00 91.06 157 ALA A N 1
ATOM 1285 C CA . ALA A 1 157 ? 17.757 12.430 -5.913 1.00 91.06 157 ALA A CA 1
ATOM 1286 C C . ALA A 1 157 ? 19.287 12.295 -6.035 1.00 91.06 157 ALA A C 1
ATOM 1288 O O . ALA A 1 157 ? 19.795 11.959 -7.100 1.00 91.06 157 ALA A O 1
ATOM 1289 N N . SER A 1 158 ? 20.016 12.436 -4.922 1.00 90.94 158 SER A N 1
ATOM 1290 C CA . SER A 1 158 ? 21.473 12.269 -4.899 1.00 90.94 158 SER A CA 1
ATOM 1291 C C . SER A 1 158 ? 21.907 10.849 -5.289 1.00 90.94 158 SER A C 1
ATOM 1293 O O . SER A 1 158 ? 22.858 10.681 -6.049 1.00 90.94 158 SER A O 1
ATOM 1295 N N . CYS A 1 159 ? 21.183 9.816 -4.841 1.00 87.50 159 CYS A N 1
ATOM 1296 C CA . CYS A 1 159 ? 21.457 8.439 -5.258 1.00 87.50 159 CYS A CA 1
ATOM 1297 C C . CYS A 1 159 ? 21.205 8.224 -6.758 1.00 87.50 159 CYS A C 1
ATOM 1299 O O . CYS A 1 159 ? 21.913 7.440 -7.386 1.00 87.50 159 CYS A O 1
ATOM 1301 N N . ALA A 1 160 ? 20.216 8.910 -7.337 1.00 87.75 160 ALA A N 1
ATOM 1302 C CA . ALA A 1 160 ? 19.939 8.836 -8.770 1.00 87.75 160 ALA A CA 1
ATOM 1303 C C . ALA A 1 160 ? 21.034 9.523 -9.606 1.00 87.75 160 ALA A C 1
ATOM 1305 O O . ALA A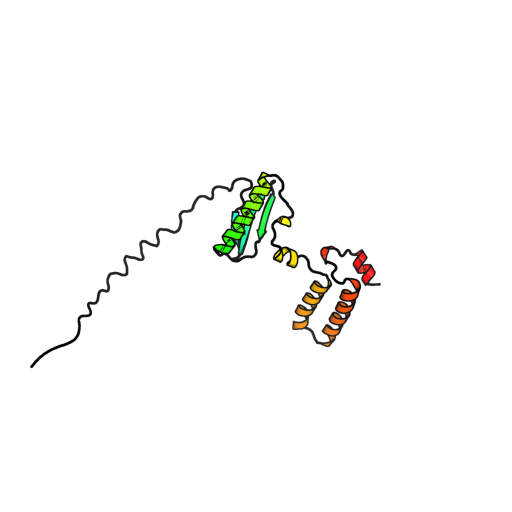 1 160 ? 21.454 8.982 -10.625 1.00 87.75 160 ALA A O 1
ATOM 1306 N N . GLU A 1 161 ? 21.556 10.665 -9.150 1.00 92.38 161 GLU A N 1
ATOM 1307 C CA . GLU A 1 161 ? 22.683 11.346 -9.803 1.00 92.38 161 GLU A CA 1
ATOM 1308 C C . GLU A 1 161 ? 23.966 10.512 -9.775 1.00 92.38 161 GLU A C 1
ATOM 1310 O O . GLU A 1 161 ? 24.724 10.519 -10.739 1.00 92.38 161 GLU A O 1
ATOM 1315 N N . GLN A 1 162 ? 24.211 9.776 -8.688 1.00 90.81 162 GLN A N 1
ATOM 1316 C CA . GLN A 1 162 ? 25.356 8.867 -8.597 1.00 90.81 162 GLN A CA 1
ATOM 1317 C C . GLN A 1 162 ? 25.244 7.677 -9.551 1.00 90.81 162 GLN A C 1
ATOM 1319 O O . GLN A 1 162 ? 26.266 7.177 -9.995 1.00 90.81 162 GLN A O 1
ATOM 1324 N N . PHE A 1 163 ? 24.027 7.229 -9.860 1.00 88.56 163 PHE A N 1
ATOM 1325 C CA . PHE A 1 163 ? 23.795 6.173 -10.845 1.00 88.56 163 PHE A CA 1
ATOM 1326 C C . PHE A 1 163 ? 23.980 6.660 -12.292 1.00 88.56 163 PHE A C 1
ATOM 1328 O O . PHE A 1 163 ? 24.307 5.867 -13.167 1.00 88.56 163 PHE A O 1
ATOM 1335 N N . ALA A 1 164 ? 23.754 7.950 -12.553 1.00 85.94 164 ALA A N 1
ATOM 1336 C CA . ALA A 1 164 ? 23.892 8.535 -13.887 1.00 85.94 164 ALA A CA 1
ATOM 1337 C C . ALA A 1 164 ? 25.349 8.826 -14.295 1.00 85.94 164 ALA A C 1
ATOM 1339 O O . ALA A 1 164 ? 25.590 9.166 -15.454 1.00 85.94 164 ALA A O 1
ATOM 1340 N N . LYS A 1 165 ? 26.284 8.747 -13.343 1.00 75.88 165 LYS A N 1
ATOM 1341 C CA . LYS A 1 165 ? 27.723 8.943 -13.547 1.00 75.88 165 LYS A CA 1
ATOM 1342 C C . LYS A 1 165 ? 28.405 7.616 -13.837 1.00 75.88 165 LYS A C 1
ATOM 1344 O O . LYS A 1 165 ? 29.283 7.625 -14.724 1.00 75.88 165 LYS A O 1
#